Protein AF-A0A2K3TJS9-F1 (afdb_monomer_lite)

pLDDT: mean 83.03, std 17.07, range [44.97, 98.38]

Sequence (132 aa):
LAAGGSLSGRTQLSKGASMVLNGDVVSTGDIVNAGEIYFDNQTTPDAVLSRAVAKGNAPVTFHKLTTSNLTGQGGTINMRVRLDGSNTSDQLVINGGQATGKTWLAFTNVGNSNLGVATSGQGIRVVDAQNG

Radius of gyration: 15.48 Å; chains: 1; bounding box: 38×33×34 Å

InterPro domains:
  IPR006315 Outer membrane autotransporter barrel domain [TIGR01414] (61-130)
  IPR011050 Pectin lyase fold/virulence factor [SSF51126] (3-132)
  IPR012332 Autotransporter, pectate lyase C-like domain superfamily [G3DSA:2.160.20.20] (2-132)
  IPR043990 Autochaperone domain type 1 [PF18883] (55-132)

Secondary structure (DSSP, 8-state):
-EES-EE-S-EEE-TT-EEEEES-EEEEEEEEESSEEEE-----HHHHHHTTT--S-------EEEEEEEEEEEEEEEEEE--SSS--B-EEEEESS-EEEEEEEEEEE-S--TT-PPPPTT----EEEE--

Foldseek 3Di:
DAEAEEAEEEAEDADQREAEYNAAYEYAYEYEAPEEYEYDFPQPPVLVVCVVPDLACGDGDAYEHEYQYYAYPAYEYEKEAALPQPLDIHAYEHEAHDYYYDYHYHYDHSHPPVPGHDHPDPHRHHYHYDHD

Organism: Escherichia coli (NCBI:txid562)

Structure (mmCIF, N/CA/C/O backbone):
data_AF-A0A2K3TJS9-F1
#
_entry.id   AF-A0A2K3TJS9-F1
#
loop_
_atom_site.group_PDB
_atom_site.id
_atom_site.type_symbol
_atom_site.label_atom_id
_atom_site.label_alt_id
_atom_site.label_comp_id
_atom_site.label_asym_id
_atom_site.label_entity_id
_atom_site.label_seq_id
_atom_site.pdbx_PDB_ins_code
_atom_site.Cartn_x
_atom_site.Cartn_y
_atom_site.Cartn_z
_atom_site.occupancy
_atom_site.B_iso_or_equiv
_atom_site.auth_seq_id
_atom_site.auth_comp_id
_atom_site.auth_asym_id
_atom_site.auth_atom_id
_atom_site.pdbx_PDB_model_num
ATOM 1 N N . LEU A 1 1 ? -0.667 -15.977 6.112 1.00 44.97 1 LEU A N 1
ATOM 2 C CA . LEU A 1 1 ? -0.661 -15.902 4.635 1.00 44.97 1 LEU A CA 1
ATOM 3 C C . LEU A 1 1 ? -2.070 -15.547 4.195 1.00 44.97 1 LEU A C 1
ATOM 5 O O . LEU A 1 1 ? -2.969 -16.327 4.478 1.00 44.97 1 LEU A O 1
ATOM 9 N N . ALA A 1 2 ? -2.275 -14.374 3.595 1.00 51.25 2 ALA A N 1
ATOM 10 C CA . ALA A 1 2 ? -3.536 -14.032 2.939 1.00 51.25 2 ALA A CA 1
ATOM 11 C C . ALA A 1 2 ? -3.281 -14.086 1.431 1.00 51.25 2 ALA A C 1
ATOM 13 O O . ALA A 1 2 ? -2.537 -13.262 0.908 1.00 51.25 2 ALA A O 1
ATOM 14 N N . ALA A 1 3 ? -3.814 -15.099 0.752 1.00 51.84 3 ALA A N 1
ATOM 15 C CA . ALA A 1 3 ? -3.734 -15.216 -0.699 1.00 51.84 3 ALA A CA 1
ATOM 16 C C . ALA A 1 3 ? -5.040 -14.694 -1.299 1.00 51.84 3 ALA A C 1
ATOM 18 O O . ALA A 1 3 ? -6.092 -15.237 -0.972 1.00 51.84 3 ALA A O 1
ATOM 19 N N . GLY A 1 4 ? -4.975 -13.639 -2.119 1.00 63.53 4 GLY A N 1
ATOM 20 C CA . GLY A 1 4 ? -6.085 -13.202 -2.979 1.00 63.53 4 GLY A CA 1
ATOM 21 C C . GLY A 1 4 ? -7.481 -13.152 -2.336 1.00 63.53 4 GLY A C 1
ATOM 22 O O . GLY A 1 4 ? -8.414 -13.712 -2.907 1.00 63.53 4 GLY A O 1
ATOM 23 N N . GLY A 1 5 ? -7.637 -12.576 -1.138 1.00 77.88 5 GLY A N 1
ATOM 24 C CA . GLY A 1 5 ? -8.834 -12.783 -0.311 1.00 77.88 5 GLY A CA 1
ATOM 25 C C . GLY A 1 5 ? -9.250 -11.588 0.543 1.00 77.88 5 GLY A C 1
ATOM 26 O O . GLY A 1 5 ? -8.713 -10.487 0.415 1.00 77.88 5 GLY A O 1
ATOM 27 N N . SER A 1 6 ? -10.226 -11.800 1.429 1.00 84.94 6 SER A N 1
ATOM 28 C CA . SER A 1 6 ? -10.738 -10.750 2.312 1.00 84.94 6 SER A CA 1
ATOM 29 C C . SER A 1 6 ? -10.231 -10.884 3.744 1.00 84.94 6 SER A C 1
ATOM 31 O O . SER A 1 6 ? -10.197 -11.979 4.302 1.00 84.94 6 SER A O 1
ATOM 33 N N . LEU A 1 7 ? -9.882 -9.755 4.358 1.00 88.44 7 LEU A N 1
ATOM 34 C CA . LEU A 1 7 ? -9.685 -9.643 5.801 1.00 88.44 7 LEU A CA 1
ATOM 35 C C . LEU A 1 7 ? -10.968 -9.067 6.403 1.00 88.44 7 LEU A C 1
ATOM 37 O O . LEU A 1 7 ? -11.467 -8.043 5.940 1.00 88.44 7 LEU A O 1
ATOM 41 N N . SER A 1 8 ? -11.515 -9.724 7.421 1.00 87.62 8 SER A N 1
ATOM 42 C CA . SER A 1 8 ? -12.733 -9.279 8.103 1.00 87.62 8 SER A CA 1
ATOM 43 C C . SER A 1 8 ? -12.444 -8.881 9.544 1.00 87.62 8 SER A C 1
ATOM 45 O O . SER A 1 8 ? -11.612 -9.500 10.208 1.00 87.62 8 SER A O 1
ATOM 47 N N . GLY A 1 9 ? -13.187 -7.901 10.058 1.00 90.00 9 GLY A N 1
ATOM 48 C CA . GLY A 1 9 ? -12.983 -7.396 11.414 1.00 90.00 9 GLY A CA 1
ATOM 49 C C . GLY A 1 9 ? -11.682 -6.601 11.537 1.00 90.00 9 GLY A C 1
ATOM 50 O O . GLY A 1 9 ? -11.203 -6.023 10.565 1.00 90.00 9 GLY A O 1
ATOM 51 N N . ARG A 1 10 ? -11.115 -6.533 12.746 1.00 94.50 10 ARG A N 1
ATOM 52 C CA . ARG A 1 10 ? -9.900 -5.750 12.996 1.00 94.50 10 ARG A CA 1
ATOM 53 C C . ARG A 1 10 ? -8.643 -6.606 12.832 1.00 94.50 10 ARG A C 1
ATOM 55 O O . ARG A 1 10 ? -8.388 -7.489 13.647 1.00 94.50 10 ARG A O 1
ATOM 62 N N . THR A 1 11 ? -7.815 -6.264 11.851 1.00 95.44 11 THR A N 1
ATOM 63 C CA . THR A 1 11 ? -6.468 -6.821 11.670 1.00 95.44 11 THR A CA 1
ATOM 64 C C . THR A 1 11 ? -5.459 -5.943 12.405 1.00 95.44 11 THR A C 1
ATOM 66 O O . THR A 1 11 ? -5.317 -4.767 12.077 1.00 95.44 11 THR A O 1
ATOM 69 N N . GLN A 1 12 ? -4.755 -6.486 13.402 1.00 96.88 12 GLN A N 1
ATOM 70 C CA . GLN A 1 12 ? -3.736 -5.746 14.159 1.00 96.88 12 GLN A CA 1
ATOM 71 C C . GLN A 1 12 ? -2.365 -6.387 13.981 1.00 96.88 12 GLN A C 1
ATOM 73 O O . GLN A 1 12 ? -2.182 -7.558 14.308 1.00 96.88 12 GLN A O 1
ATOM 78 N N . LEU A 1 13 ? -1.399 -5.608 13.500 1.00 97.38 13 LEU A N 1
ATOM 79 C CA . LEU A 1 13 ? 0.010 -5.985 13.483 1.00 97.38 13 LEU A CA 1
ATOM 80 C C . LEU A 1 13 ? 0.736 -5.214 14.579 1.00 97.38 13 LEU A C 1
ATOM 82 O O . LEU A 1 13 ? 0.803 -3.985 14.537 1.00 97.38 13 LEU A O 1
ATOM 86 N N . SER A 1 14 ? 1.300 -5.939 15.541 1.00 97.69 14 SER A N 1
ATOM 87 C CA . SER A 1 14 ? 2.197 -5.379 16.548 1.00 97.69 14 SER A CA 1
ATOM 88 C C . SER A 1 14 ? 3.592 -5.123 15.969 1.00 97.69 14 SER A C 1
ATOM 90 O O . SER A 1 14 ? 3.960 -5.624 14.905 1.00 97.69 14 SER A O 1
ATOM 92 N N . LYS A 1 15 ? 4.400 -4.337 16.685 1.00 97.12 15 LYS A N 1
ATOM 93 C CA . LYS A 1 15 ? 5.797 -4.092 16.316 1.00 97.12 15 LYS A CA 1
ATOM 94 C C . LYS A 1 15 ? 6.562 -5.415 16.193 1.00 97.12 15 LYS A C 1
ATOM 96 O O . LYS A 1 15 ? 6.554 -6.218 17.121 1.00 97.12 15 LYS A O 1
ATOM 101 N N . GLY A 1 16 ? 7.239 -5.612 15.061 1.00 93.81 16 GLY A N 1
ATOM 102 C CA . GLY A 1 16 ? 7.977 -6.840 14.741 1.00 93.81 16 GLY A CA 1
ATOM 103 C C . GLY A 1 16 ? 7.125 -7.966 14.143 1.00 93.81 16 GLY A C 1
ATOM 104 O O . GLY A 1 16 ? 7.688 -8.976 13.727 1.00 93.81 16 GLY A O 1
ATOM 105 N N . ALA A 1 17 ? 5.799 -7.807 14.068 1.00 96.81 17 ALA A N 1
ATOM 106 C CA . ALA A 1 17 ? 4.941 -8.721 13.323 1.00 96.81 17 ALA A CA 1
ATOM 107 C C . ALA A 1 17 ? 5.012 -8.424 11.821 1.00 96.81 17 ALA A C 1
ATOM 109 O O . ALA A 1 17 ? 5.101 -7.262 11.419 1.00 96.81 17 ALA A O 1
ATOM 110 N N . SER A 1 18 ? 4.892 -9.473 11.007 1.00 94.50 18 SER A N 1
ATOM 111 C CA . SER A 1 18 ? 4.871 -9.360 9.549 1.00 94.50 18 SER A CA 1
ATOM 112 C 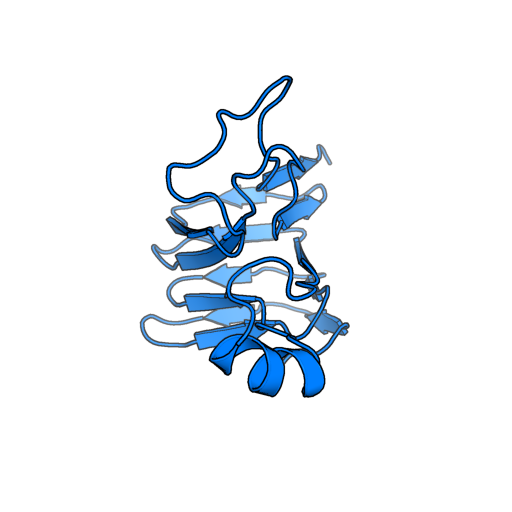C . SER A 1 18 ? 3.638 -10.033 8.954 1.00 94.50 18 SER A C 1
ATOM 114 O O . SER A 1 18 ? 3.252 -11.128 9.364 1.00 94.50 18 SER A O 1
ATOM 116 N N . MET A 1 19 ? 3.052 -9.403 7.941 1.00 93.94 19 MET A N 1
ATOM 117 C CA . MET A 1 19 ? 2.004 -9.969 7.094 1.00 93.94 19 MET A CA 1
ATOM 118 C C . MET A 1 19 ? 2.474 -9.972 5.642 1.00 93.94 19 MET A C 1
ATOM 120 O O . MET A 1 19 ? 3.031 -8.988 5.169 1.00 93.94 19 MET A O 1
ATOM 124 N N . VAL A 1 20 ? 2.217 -11.066 4.928 1.00 92.69 20 VAL A N 1
ATOM 125 C CA . VAL A 1 20 ? 2.496 -11.183 3.490 1.00 92.69 20 VAL A CA 1
ATOM 126 C C . VAL A 1 20 ? 1.178 -11.363 2.738 1.00 92.69 20 VAL A C 1
ATOM 128 O O . VAL A 1 20 ? 0.353 -12.203 3.123 1.00 92.69 20 VAL A O 1
ATOM 131 N N . LEU A 1 21 ? 0.993 -10.544 1.702 1.00 91.81 21 LEU A N 1
ATOM 132 C CA . LEU A 1 21 ? -0.159 -10.516 0.807 1.00 91.81 21 LEU A CA 1
ATOM 133 C C . LEU A 1 21 ? 0.208 -11.226 -0.499 1.00 91.81 21 LEU A C 1
ATOM 135 O O . LEU A 1 21 ? 0.958 -10.692 -1.316 1.00 91.81 21 LEU A O 1
ATOM 139 N N . ASN A 1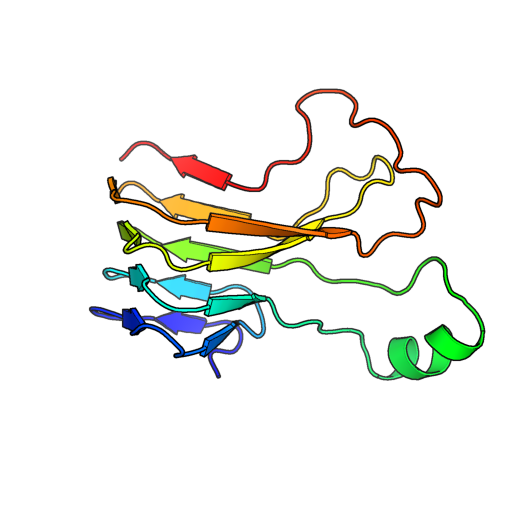 22 ? -0.330 -12.425 -0.701 1.00 87.06 22 ASN A N 1
ATOM 140 C CA . ASN A 1 22 ? -0.081 -13.247 -1.885 1.00 87.06 22 ASN A CA 1
ATOM 141 C C . ASN A 1 22 ? -1.183 -12.996 -2.924 1.00 87.06 22 ASN A C 1
ATOM 143 O O . ASN A 1 22 ? -1.972 -13.888 -3.239 1.00 87.06 22 ASN A O 1
ATOM 147 N N . GLY A 1 23 ? -1.303 -11.749 -3.374 1.00 90.19 23 GLY A N 1
ATOM 148 C CA . GLY A 1 23 ? -2.352 -11.297 -4.286 1.00 90.19 23 GLY A CA 1
ATOM 149 C C . GLY A 1 23 ? -3.049 -10.028 -3.810 1.00 90.19 23 GLY A C 1
ATOM 150 O O . GLY A 1 23 ? -2.671 -9.435 -2.797 1.00 90.19 23 GLY A O 1
ATOM 151 N N . ASP A 1 24 ? -4.094 -9.639 -4.538 1.00 93.94 24 ASP A N 1
ATOM 152 C CA . ASP A 1 24 ? -4.967 -8.540 -4.131 1.00 93.94 24 ASP A CA 1
ATOM 153 C C . ASP A 1 24 ? -5.746 -8.927 -2.870 1.00 93.94 24 ASP A C 1
ATOM 155 O O . ASP A 1 24 ? -6.303 -10.021 -2.775 1.00 93.94 24 ASP A O 1
ATOM 159 N N . VAL A 1 25 ? -5.791 -8.031 -1.889 1.00 95.00 25 VAL A N 1
ATOM 160 C CA . VAL A 1 25 ? -6.478 -8.255 -0.616 1.00 95.00 25 VAL A CA 1
ATOM 161 C C . VAL A 1 25 ? -7.446 -7.119 -0.338 1.00 95.00 25 VAL A C 1
ATOM 163 O O . VAL A 1 25 ? -7.112 -5.949 -0.519 1.00 95.00 25 VAL A O 1
ATOM 166 N N . VAL A 1 26 ? -8.643 -7.465 0.138 1.00 95.25 26 VAL A N 1
ATOM 167 C CA . VAL A 1 26 ? -9.678 -6.504 0.540 1.00 95.25 26 VAL A CA 1
ATOM 168 C C . VAL A 1 26 ? -9.964 -6.646 2.033 1.00 95.25 26 VAL A C 1
ATOM 170 O O . VAL A 1 26 ? -10.530 -7.642 2.472 1.00 95.25 26 VAL A O 1
ATOM 173 N N . SER A 1 27 ? -9.606 -5.648 2.832 1.00 93.19 27 SER A N 1
ATOM 174 C CA . SER A 1 27 ? -10.014 -5.546 4.231 1.00 93.19 27 SER A CA 1
ATOM 175 C C . SER A 1 27 ? -11.349 -4.821 4.338 1.00 93.19 27 SER A C 1
ATOM 177 O O . SER A 1 27 ? -11.445 -3.636 4.020 1.00 93.19 27 SER A O 1
ATOM 179 N N . THR A 1 28 ? -12.373 -5.530 4.810 1.00 86.81 28 THR A N 1
ATOM 180 C CA . THR A 1 28 ? -13.704 -4.966 5.085 1.00 86.81 28 THR A CA 1
ATOM 181 C C . THR A 1 28 ? -13.828 -4.401 6.501 1.00 86.81 28 THR A C 1
ATOM 183 O O . THR A 1 28 ? -14.857 -3.827 6.846 1.00 86.81 28 THR A O 1
ATOM 186 N N . GLY A 1 29 ? -12.789 -4.547 7.331 1.00 85.69 29 GLY A N 1
ATOM 187 C CA . GLY A 1 29 ? -12.679 -3.899 8.638 1.00 85.69 29 GLY A CA 1
ATOM 188 C C . GLY A 1 29 ? -11.369 -3.123 8.805 1.00 85.69 29 GLY A C 1
ATOM 189 O O . GLY A 1 29 ? -10.662 -2.852 7.832 1.00 85.69 29 GLY A O 1
ATOM 190 N N . ASP A 1 30 ? -11.058 -2.740 10.045 1.00 92.81 30 ASP A N 1
ATOM 191 C CA . ASP A 1 30 ? -9.903 -1.893 10.359 1.00 92.81 30 ASP A CA 1
ATOM 192 C C . ASP A 1 30 ? -8.571 -2.637 10.208 1.00 92.81 30 ASP A C 1
ATOM 194 O O . ASP A 1 30 ? -8.391 -3.726 10.760 1.00 92.81 30 ASP A O 1
ATOM 198 N N . ILE A 1 31 ? -7.586 -1.985 9.591 1.00 96.81 31 ILE A N 1
ATOM 199 C CA . ILE A 1 31 ? -6.177 -2.373 9.712 1.00 96.81 31 ILE A CA 1
ATOM 200 C C . ILE A 1 31 ? -5.486 -1.433 10.699 1.00 96.81 31 ILE A C 1
ATOM 202 O O . ILE A 1 31 ? -5.475 -0.220 10.510 1.00 96.81 31 ILE A O 1
ATOM 206 N N . VAL A 1 32 ? -4.853 -1.994 11.728 1.00 98.12 32 VAL A N 1
ATOM 207 C CA . VAL A 1 32 ? -3.965 -1.276 12.651 1.00 98.12 32 VAL A CA 1
ATOM 208 C C . VAL A 1 32 ? -2.548 -1.792 12.443 1.00 98.12 32 VAL A C 1
ATOM 210 O O . VAL A 1 32 ? -2.279 -2.967 12.694 1.00 98.12 32 VAL A O 1
ATOM 213 N N . ASN A 1 33 ? -1.643 -0.934 11.967 1.00 97.88 33 ASN A N 1
ATOM 214 C CA . ASN A 1 33 ? -0.304 -1.362 11.561 1.00 97.88 33 ASN A CA 1
ATOM 215 C C . ASN A 1 33 ? 0.819 -0.703 12.376 1.00 97.88 33 ASN A C 1
ATOM 217 O O . ASN A 1 33 ? 1.158 0.461 12.145 1.00 97.88 33 ASN A O 1
ATOM 221 N N . ALA A 1 34 ? 1.443 -1.475 13.267 1.00 98.25 34 ALA A N 1
ATOM 222 C CA . ALA A 1 34 ? 2.726 -1.163 13.905 1.00 98.25 34 ALA A CA 1
ATOM 223 C C . ALA A 1 34 ? 3.883 -2.056 13.401 1.00 98.25 34 ALA A C 1
ATOM 225 O O . ALA A 1 34 ? 5.016 -1.888 13.853 1.00 98.25 34 ALA A O 1
ATOM 226 N N . GLY A 1 35 ? 3.594 -3.020 12.521 1.00 97.69 35 GLY A N 1
ATOM 227 C CA . GLY A 1 35 ? 4.537 -4.008 11.996 1.00 97.69 35 GLY A CA 1
ATOM 228 C C . GLY A 1 35 ? 4.836 -3.799 10.512 1.00 97.69 35 GLY A C 1
ATOM 229 O O . GLY A 1 35 ? 4.840 -2.671 10.025 1.00 97.69 35 GLY A O 1
ATOM 230 N N . GLU A 1 36 ? 5.076 -4.891 9.794 1.00 97.62 36 GLU A N 1
ATOM 231 C CA . GLU A 1 36 ? 5.463 -4.880 8.384 1.00 97.62 36 GLU A CA 1
ATOM 232 C C . GLU A 1 36 ? 4.423 -5.606 7.520 1.00 97.62 36 GLU A C 1
ATOM 234 O O . GLU A 1 36 ? 4.062 -6.754 7.777 1.00 97.62 36 GLU A O 1
ATOM 239 N N . ILE A 1 37 ? 3.954 -4.960 6.457 1.00 96.56 37 ILE A N 1
ATOM 240 C CA . ILE A 1 37 ? 3.113 -5.591 5.434 1.00 96.56 37 ILE A CA 1
ATOM 241 C C . ILE A 1 37 ? 3.939 -5.706 4.157 1.00 96.56 37 ILE A C 1
ATOM 243 O O . ILE A 1 37 ? 4.510 -4.715 3.714 1.00 96.56 37 ILE A O 1
ATOM 247 N N . TYR A 1 38 ? 4.000 -6.893 3.561 1.00 94.56 38 TYR A N 1
ATOM 248 C CA . TYR A 1 38 ? 4.709 -7.161 2.312 1.00 94.56 38 TYR A CA 1
ATOM 249 C C . TYR A 1 38 ? 3.734 -7.628 1.238 1.00 94.56 38 TYR A C 1
ATOM 251 O O . TYR A 1 38 ? 2.906 -8.502 1.490 1.00 94.56 38 TYR A O 1
ATOM 259 N N . PHE A 1 39 ? 3.876 -7.105 0.024 1.00 91.62 39 PHE A N 1
ATOM 260 C CA . PHE A 1 39 ? 3.316 -7.750 -1.160 1.00 91.62 39 PHE A CA 1
ATOM 261 C C . PHE A 1 39 ? 4.249 -8.874 -1.608 1.00 91.62 39 PHE A C 1
ATOM 263 O O . PHE A 1 39 ? 5.458 -8.665 -1.741 1.00 91.62 39 PHE A O 1
ATOM 270 N N . ASP A 1 40 ? 3.701 -10.073 -1.804 1.00 83.00 40 ASP A N 1
ATOM 271 C CA . ASP A 1 40 ? 4.484 -11.230 -2.223 1.00 83.00 40 ASP A CA 1
ATOM 272 C C . ASP A 1 40 ? 5.147 -10.977 -3.577 1.00 83.00 40 ASP A C 1
ATOM 274 O O . ASP A 1 40 ? 4.556 -10.444 -4.520 1.00 83.00 40 ASP A O 1
ATOM 278 N N . ASN A 1 41 ? 6.390 -11.425 -3.686 1.00 65.25 41 ASN A N 1
ATOM 279 C CA . ASN A 1 41 ? 7.133 -11.434 -4.924 1.00 65.25 41 ASN A CA 1
ATOM 280 C C . ASN A 1 41 ? 6.810 -12.710 -5.707 1.00 65.25 41 ASN A C 1
ATOM 282 O O . ASN A 1 41 ? 7.694 -13.543 -5.909 1.00 65.25 41 ASN A O 1
ATOM 286 N N . GLN A 1 42 ? 5.556 -12.851 -6.157 1.00 55.56 42 GLN A N 1
ATOM 287 C CA . GLN A 1 42 ? 5.125 -13.885 -7.106 1.00 55.56 42 GLN A CA 1
ATOM 288 C C . GLN A 1 42 ? 5.859 -13.688 -8.450 1.00 55.56 42 GLN A C 1
ATOM 290 O O . GLN A 1 42 ? 5.301 -13.208 -9.433 1.00 55.56 42 GLN A O 1
ATOM 295 N N . THR A 1 43 ? 7.147 -14.014 -8.504 1.00 52.12 43 THR A N 1
ATOM 296 C CA . THR A 1 43 ? 7.821 -14.368 -9.749 1.00 52.12 43 THR A CA 1
ATOM 297 C C . THR A 1 43 ? 7.392 -15.791 -10.046 1.00 52.12 43 THR A C 1
ATOM 299 O O . THR A 1 43 ? 7.555 -16.655 -9.181 1.00 52.12 43 THR A O 1
ATOM 302 N N . THR A 1 44 ? 6.849 -16.064 -11.231 1.00 50.81 44 THR A N 1
ATOM 303 C CA . THR A 1 44 ? 6.629 -17.453 -11.650 1.00 50.81 44 THR A CA 1
ATOM 304 C C . THR A 1 44 ? 7.936 -18.248 -11.461 1.00 50.81 44 THR A C 1
ATOM 306 O O . THR A 1 44 ? 9.016 -17.671 -11.623 1.00 50.81 44 THR A O 1
ATOM 309 N N . PRO A 1 45 ? 7.901 -19.541 -11.095 1.00 46.34 45 PRO A N 1
ATOM 310 C CA . PRO A 1 45 ? 9.119 -20.336 -10.893 1.00 46.34 45 PRO A CA 1
ATOM 311 C C . PRO A 1 45 ? 10.122 -20.250 -12.064 1.00 46.34 45 PRO A C 1
ATOM 313 O O . PRO A 1 45 ? 11.330 -20.184 -11.836 1.00 46.34 45 PRO A O 1
ATOM 316 N N . ASP A 1 46 ? 9.634 -20.102 -13.301 1.00 46.44 46 ASP A N 1
ATOM 317 C CA . ASP A 1 46 ? 10.458 -19.884 -14.502 1.00 46.44 46 ASP A CA 1
ATOM 318 C C . ASP A 1 46 ? 11.266 -18.573 -14.477 1.00 46.44 46 ASP A C 1
ATOM 320 O O . ASP A 1 46 ? 12.381 -18.496 -15.003 1.00 46.44 46 ASP A O 1
ATOM 324 N N . ALA A 1 47 ? 10.757 -17.533 -13.815 1.00 47.16 47 ALA A N 1
ATOM 325 C CA . ALA A 1 47 ? 11.454 -16.264 -13.650 1.00 47.16 47 ALA A CA 1
ATOM 326 C C . ALA A 1 47 ? 12.579 -16.334 -12.599 1.00 47.16 47 ALA A C 1
ATOM 328 O O . ALA A 1 47 ? 13.532 -15.563 -12.692 1.00 47.16 47 ALA A O 1
ATOM 329 N N . VAL A 1 48 ? 12.535 -17.265 -11.638 1.00 50.12 48 VAL A N 1
ATOM 330 C CA . VAL A 1 48 ? 13.616 -17.456 -10.648 1.00 50.12 48 VAL A CA 1
ATOM 331 C C . VAL A 1 48 ? 14.861 -18.053 -11.310 1.00 50.12 48 VAL A C 1
ATOM 333 O O . VAL A 1 48 ? 15.969 -17.583 -11.051 1.00 50.12 48 VAL A O 1
ATOM 336 N N . LEU A 1 49 ? 14.681 -19.011 -12.226 1.00 46.69 49 LEU A N 1
ATOM 337 C CA . LEU A 1 49 ? 15.766 -19.605 -13.021 1.00 46.69 49 LEU A CA 1
ATOM 338 C C . LEU A 1 49 ? 16.290 -18.632 -14.089 1.00 46.69 49 LEU A C 1
ATOM 340 O O . LEU A 1 49 ? 17.497 -18.525 -14.307 1.00 46.69 49 LEU A O 1
ATOM 344 N N . SER A 1 50 ? 15.396 -17.835 -14.679 1.00 45.78 50 SER A N 1
ATOM 345 C CA . SER A 1 50 ? 15.755 -16.809 -15.666 1.00 45.78 50 SER A CA 1
ATOM 346 C C . SER A 1 50 ? 16.573 -15.652 -15.078 1.00 45.78 50 SER A C 1
ATOM 348 O O . SER A 1 50 ? 17.274 -14.971 -15.817 1.00 45.78 50 SER A O 1
ATOM 350 N N . ARG A 1 51 ? 16.564 -15.427 -13.755 1.00 48.28 51 ARG A N 1
ATOM 351 C CA . ARG A 1 51 ? 17.358 -14.368 -13.091 1.00 48.28 51 ARG A CA 1
ATOM 352 C C . ARG A 1 51 ? 18.859 -14.648 -13.014 1.00 48.28 51 ARG A C 1
ATOM 354 O O . ARG A 1 51 ? 19.613 -13.707 -12.774 1.00 48.28 51 ARG A O 1
ATOM 361 N N . ALA A 1 52 ? 19.297 -15.887 -13.246 1.00 47.78 52 ALA A N 1
ATOM 362 C CA . ALA A 1 52 ? 20.721 -16.182 -13.402 1.00 47.78 52 ALA A CA 1
ATOM 363 C C . ALA A 1 52 ? 21.275 -15.676 -14.750 1.00 47.78 52 ALA A C 1
ATOM 365 O O . ALA A 1 52 ? 22.480 -15.472 -14.864 1.00 47.78 52 ALA A O 1
ATOM 366 N N . VAL A 1 53 ? 20.411 -15.434 -15.753 1.00 46.06 53 VAL A N 1
ATOM 367 C CA . VAL A 1 53 ? 20.837 -15.133 -17.137 1.00 46.06 53 VAL A CA 1
ATOM 368 C C . VAL A 1 53 ? 20.176 -13.873 -17.734 1.00 46.06 53 VAL A C 1
ATOM 370 O O . VAL A 1 53 ? 20.744 -13.245 -18.618 1.00 46.06 53 VAL A O 1
ATOM 373 N N . ALA A 1 54 ? 19.026 -13.422 -17.228 1.00 46.94 54 ALA A N 1
ATOM 374 C CA . ALA A 1 54 ? 18.260 -12.292 -17.762 1.00 46.94 54 ALA A CA 1
ATOM 375 C C . ALA A 1 54 ? 17.786 -11.351 -16.641 1.00 46.94 54 ALA A C 1
ATOM 377 O O . ALA A 1 54 ? 16.622 -11.321 -16.233 1.00 46.94 54 ALA A O 1
ATOM 378 N N . LYS A 1 55 ? 18.713 -10.537 -16.133 1.00 51.28 55 LYS A N 1
ATOM 379 C CA . LYS A 1 55 ? 18.418 -9.397 -15.256 1.00 51.28 55 LYS A CA 1
ATOM 380 C C . LYS A 1 55 ? 17.783 -8.285 -16.112 1.00 51.28 55 LYS A C 1
ATOM 382 O O . LYS A 1 55 ? 18.478 -7.401 -16.593 1.00 51.28 55 LYS A O 1
ATOM 387 N N . GLY A 1 56 ? 16.486 -8.396 -16.407 1.00 51.91 56 GLY A N 1
ATOM 388 C CA . GLY A 1 56 ? 15.834 -7.510 -17.377 1.00 51.91 56 GLY A CA 1
ATOM 389 C C . GLY A 1 56 ? 14.319 -7.414 -17.241 1.00 51.91 56 GLY A C 1
ATOM 390 O O . GLY A 1 56 ? 13.803 -6.390 -16.813 1.00 51.91 56 GLY A O 1
ATOM 391 N N . ASN A 1 57 ? 13.606 -8.485 -17.595 1.00 54.38 57 ASN A N 1
ATOM 392 C CA . ASN A 1 57 ? 12.177 -8.403 -17.928 1.00 54.38 57 ASN A CA 1
ATOM 393 C C . ASN A 1 57 ? 11.336 -9.507 -17.264 1.00 54.38 57 ASN A C 1
ATOM 395 O O . ASN A 1 57 ? 10.315 -9.917 -17.812 1.00 54.38 57 ASN A O 1
ATOM 399 N N . ALA A 1 58 ? 11.762 -10.027 -16.108 1.00 58.84 58 ALA A N 1
ATOM 400 C CA . ALA A 1 58 ? 10.963 -11.018 -15.394 1.00 58.84 58 ALA A CA 1
ATOM 401 C C . ALA A 1 58 ? 9.556 -10.445 -15.110 1.00 58.84 58 ALA A C 1
ATOM 403 O O . ALA A 1 58 ? 9.450 -9.322 -14.594 1.00 58.84 58 ALA A O 1
ATOM 404 N N . PRO A 1 59 ? 8.475 -11.166 -15.459 1.00 69.62 59 PRO A N 1
ATOM 405 C CA . PRO A 1 59 ? 7.127 -10.702 -15.184 1.00 69.62 59 PRO A CA 1
ATOM 406 C C . PRO A 1 59 ? 6.947 -10.580 -13.668 1.00 69.62 59 PRO A C 1
ATOM 408 O O . PRO A 1 59 ? 7.114 -11.545 -12.926 1.00 69.62 59 PRO A O 1
ATOM 411 N N . VAL A 1 60 ? 6.645 -9.361 -13.221 1.00 77.12 60 VAL A N 1
ATOM 412 C CA . VAL A 1 60 ? 6.229 -9.055 -11.855 1.00 77.12 60 VAL A CA 1
ATOM 413 C C . VAL A 1 60 ? 4.761 -8.683 -11.924 1.00 77.12 60 VAL A C 1
ATOM 415 O O . VAL A 1 60 ? 4.393 -7.764 -12.662 1.00 77.12 60 VAL A O 1
ATOM 418 N N . THR A 1 61 ? 3.947 -9.390 -11.153 1.00 85.06 61 THR A N 1
ATOM 419 C CA . THR A 1 61 ? 2.552 -9.026 -10.921 1.00 85.06 61 THR A CA 1
ATOM 420 C C . THR A 1 61 ? 2.488 -8.119 -9.702 1.00 85.06 61 THR A C 1
ATOM 422 O O . THR A 1 61 ? 2.958 -8.490 -8.625 1.00 85.06 61 THR A O 1
ATOM 425 N N . PHE A 1 62 ? 1.935 -6.924 -9.884 1.00 90.44 62 PHE A N 1
ATOM 426 C CA . PHE A 1 62 ? 1.673 -5.983 -8.800 1.00 90.44 62 PHE A CA 1
ATOM 427 C C . PHE A 1 62 ? 0.292 -6.216 -8.198 1.00 90.44 62 PHE A C 1
ATOM 429 O O . PHE A 1 62 ? -0.613 -6.680 -8.893 1.00 90.44 62 PHE A O 1
ATOM 436 N N . HIS A 1 63 ? 0.145 -5.877 -6.922 1.00 93.81 63 HIS A N 1
ATOM 437 C CA . HIS A 1 63 ? -1.039 -6.185 -6.133 1.00 93.81 63 HIS A CA 1
ATOM 438 C C . HIS A 1 63 ? -1.585 -4.975 -5.383 1.00 93.81 63 HIS A C 1
ATOM 440 O O . HIS A 1 63 ? -0.899 -3.974 -5.169 1.00 93.81 63 HIS A O 1
ATOM 446 N N . LYS A 1 64 ? -2.842 -5.085 -4.958 1.00 95.81 64 LYS A N 1
ATOM 447 C CA . LYS A 1 64 ? -3.540 -4.058 -4.189 1.00 95.81 64 LYS A CA 1
ATOM 448 C C . LYS A 1 64 ? -3.903 -4.549 -2.798 1.00 95.81 64 LYS A C 1
ATOM 450 O O . LYS A 1 64 ? -4.508 -5.604 -2.645 1.00 95.81 64 LYS A O 1
ATOM 455 N N . LEU A 1 65 ? -3.615 -3.737 -1.787 1.00 96.56 65 LEU A N 1
ATOM 456 C CA . LEU A 1 65 ? -4.269 -3.819 -0.488 1.00 96.56 65 LEU A CA 1
ATOM 457 C C . LEU A 1 65 ? -5.371 -2.768 -0.465 1.00 96.56 65 LEU A C 1
ATOM 459 O O . LEU A 1 65 ? -5.090 -1.580 -0.345 1.00 96.56 65 LEU A O 1
ATOM 46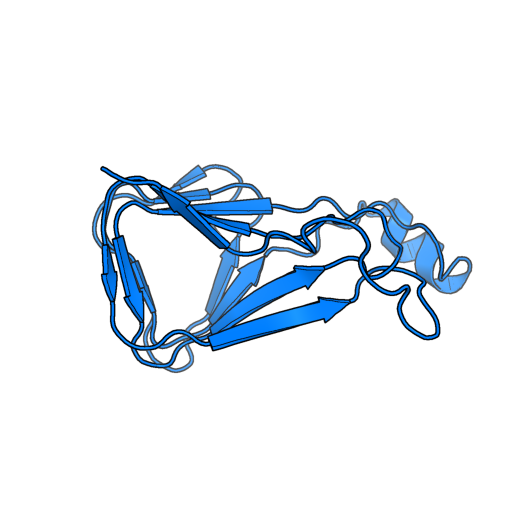3 N N . THR A 1 66 ? -6.618 -3.201 -0.574 1.00 96.25 66 THR A N 1
ATOM 464 C CA . THR A 1 66 ? -7.781 -2.331 -0.400 1.00 96.25 66 THR A CA 1
ATOM 465 C C . THR A 1 66 ? -8.253 -2.424 1.038 1.00 96.25 66 THR A C 1
ATOM 467 O O . THR A 1 66 ? -8.454 -3.521 1.543 1.00 96.25 66 THR A O 1
ATOM 470 N N . THR A 1 67 ? -8.442 -1.299 1.711 1.00 95.00 67 THR A N 1
ATOM 471 C CA . THR A 1 67 ? -8.995 -1.250 3.065 1.00 95.00 67 THR A CA 1
ATOM 472 C C . THR A 1 67 ? -9.967 -0.090 3.194 1.00 95.00 67 THR A C 1
ATOM 474 O O . THR A 1 67 ? -9.775 0.950 2.570 1.00 95.00 67 THR A O 1
ATOM 477 N N . SER A 1 68 ? -11.007 -0.245 4.009 1.00 92.81 68 SER A N 1
ATOM 478 C CA . SER A 1 68 ? -11.849 0.892 4.384 1.00 92.81 68 SER A CA 1
ATOM 479 C C . SER A 1 68 ? -11.116 1.805 5.364 1.00 92.81 68 SER A C 1
ATOM 481 O O . SER A 1 68 ? -11.062 3.008 5.143 1.00 92.81 68 SER A O 1
ATOM 483 N N . ASN A 1 69 ? -10.485 1.243 6.402 1.00 93.88 69 ASN A N 1
ATOM 484 C CA . ASN A 1 69 ? -9.778 2.023 7.419 1.00 93.88 69 ASN A CA 1
ATOM 485 C C . ASN A 1 69 ? -8.342 1.531 7.622 1.00 93.88 69 ASN A C 1
ATOM 487 O O . ASN A 1 69 ? -8.081 0.327 7.717 1.00 93.88 69 ASN A O 1
ATOM 491 N N . LEU A 1 70 ? -7.412 2.473 7.755 1.00 96.31 70 LEU A N 1
ATOM 492 C CA . LEU A 1 70 ? -6.025 2.216 8.127 1.00 96.31 70 LEU A CA 1
ATOM 493 C C . LEU A 1 70 ? -5.616 3.150 9.266 1.00 96.31 70 LEU A C 1
ATOM 495 O O . LEU A 1 70 ? -5.600 4.367 9.106 1.00 96.31 70 LEU A O 1
ATOM 499 N N . THR A 1 71 ? -5.205 2.577 10.391 1.00 97.75 71 THR A N 1
ATOM 500 C CA . THR A 1 71 ? -4.574 3.308 11.491 1.00 97.75 71 THR A CA 1
ATOM 501 C C . THR A 1 71 ? -3.107 2.917 11.571 1.00 97.75 71 THR A C 1
ATOM 503 O O . THR A 1 71 ? -2.747 1.826 12.021 1.00 97.75 71 THR A O 1
ATOM 506 N N . GLY A 1 72 ? -2.238 3.820 11.135 1.00 97.94 72 GLY A N 1
ATOM 507 C CA . GLY A 1 72 ? -0.797 3.658 11.230 1.00 97.94 72 GLY A CA 1
ATOM 508 C C . GLY A 1 72 ? -0.271 3.934 12.637 1.00 97.94 72 GLY A C 1
ATOM 509 O O . GLY A 1 72 ? -0.522 4.993 13.211 1.00 97.94 72 GLY A O 1
ATOM 510 N N . GLN A 1 73 ? 0.521 3.012 13.176 1.00 98.38 73 GLN A N 1
ATOM 511 C CA . GLN A 1 73 ? 1.206 3.128 14.469 1.00 98.38 73 GLN A CA 1
ATOM 512 C C . GLN A 1 73 ? 2.736 3.095 14.310 1.00 98.38 73 GLN A C 1
ATOM 514 O O . GLN A 1 73 ? 3.466 2.629 15.181 1.00 98.38 73 GLN A O 1
ATOM 519 N N . GLY A 1 74 ? 3.229 3.594 13.175 1.00 98.06 74 GLY A N 1
ATOM 520 C CA . GLY A 1 74 ? 4.644 3.605 12.812 1.00 98.06 74 GLY A CA 1
ATOM 521 C C . GLY A 1 74 ? 5.121 2.351 12.079 1.00 98.06 74 GLY A C 1
ATOM 522 O O . GLY A 1 74 ? 6.324 2.225 11.884 1.00 98.06 74 GLY A O 1
ATOM 523 N N . GLY A 1 75 ? 4.214 1.453 11.677 1.00 98.12 75 GLY A N 1
ATOM 524 C CA . GLY A 1 75 ? 4.537 0.302 10.832 1.00 98.12 75 GLY A CA 1
ATOM 525 C C . GLY A 1 75 ? 4.769 0.671 9.364 1.00 98.12 75 GLY A C 1
ATOM 526 O O . GLY A 1 75 ? 4.441 1.783 8.930 1.00 98.12 75 GLY A O 1
ATOM 527 N N . THR A 1 76 ? 5.287 -0.284 8.596 1.00 98.25 76 THR A N 1
ATOM 528 C CA . THR A 1 76 ? 5.660 -0.123 7.186 1.00 98.25 76 THR A CA 1
ATOM 529 C C . THR A 1 76 ? 4.776 -0.969 6.273 1.00 98.25 76 THR A C 1
ATOM 531 O O . THR A 1 76 ? 4.390 -2.090 6.609 1.00 98.25 76 THR A O 1
ATOM 534 N N . ILE A 1 77 ? 4.467 -0.444 5.090 1.00 98.06 77 ILE A N 1
ATOM 535 C CA . ILE A 1 77 ? 3.957 -1.214 3.955 1.00 98.06 77 ILE A CA 1
ATOM 536 C C . ILE A 1 77 ? 5.053 -1.226 2.890 1.00 98.06 77 ILE A C 1
ATOM 538 O O . ILE A 1 77 ? 5.435 -0.185 2.353 1.00 98.06 77 ILE A O 1
ATOM 542 N N . ASN A 1 78 ? 5.574 -2.414 2.617 1.00 96.69 78 ASN A N 1
ATOM 543 C CA . ASN A 1 78 ? 6.644 -2.676 1.671 1.00 96.69 78 ASN A CA 1
ATOM 544 C C . ASN A 1 78 ? 6.034 -2.955 0.300 1.00 96.69 78 ASN A C 1
ATOM 546 O O . ASN A 1 78 ? 5.368 -3.970 0.095 1.00 96.69 78 ASN A O 1
ATOM 550 N N . MET A 1 79 ? 6.274 -2.036 -0.626 1.00 95.31 79 MET A N 1
ATOM 551 C CA . MET A 1 79 ? 5.710 -2.001 -1.965 1.00 95.31 79 MET A CA 1
ATOM 552 C C . MET A 1 79 ? 6.792 -2.144 -3.024 1.00 95.31 79 MET A C 1
ATOM 554 O O . MET A 1 79 ? 7.942 -1.731 -2.851 1.00 95.31 79 MET A O 1
ATOM 558 N N . ARG A 1 80 ? 6.407 -2.690 -4.170 1.00 91.56 80 ARG A N 1
ATOM 559 C CA . ARG A 1 80 ? 7.248 -2.756 -5.358 1.00 91.56 80 ARG A CA 1
ATOM 560 C C . ARG A 1 80 ? 6.794 -1.707 -6.364 1.00 91.56 80 ARG A C 1
ATOM 562 O O . ARG A 1 80 ? 5.603 -1.435 -6.506 1.00 91.56 80 ARG A O 1
ATOM 569 N N . VAL A 1 81 ? 7.752 -1.145 -7.090 1.00 88.81 81 VAL A N 1
ATOM 570 C CA . VAL A 1 81 ? 7.528 -0.179 -8.176 1.00 88.81 81 VAL A CA 1
ATOM 571 C C . VAL A 1 81 ? 8.384 -0.548 -9.383 1.00 88.81 81 VAL A C 1
ATOM 573 O O . VAL A 1 81 ? 9.426 -1.191 -9.234 1.00 88.81 81 VAL A O 1
ATOM 576 N N . ARG A 1 82 ? 7.991 -0.106 -10.578 1.00 86.31 82 ARG A N 1
ATOM 577 C CA . ARG A 1 82 ? 8.889 -0.059 -11.740 1.00 86.31 82 ARG A CA 1
ATOM 578 C C . ARG A 1 82 ? 9.213 1.376 -12.105 1.00 86.31 82 ARG A C 1
ATOM 580 O O . ARG A 1 82 ? 8.328 2.163 -12.421 1.00 86.31 82 ARG A O 1
ATOM 587 N N . LEU A 1 83 ? 10.504 1.686 -12.113 1.00 83.31 83 LEU A N 1
ATOM 588 C CA . LEU A 1 83 ? 11.027 2.976 -12.558 1.00 83.31 83 LEU A CA 1
ATOM 589 C C . LEU A 1 83 ? 11.442 2.917 -14.034 1.00 83.31 83 LEU A C 1
ATOM 591 O O . LEU A 1 83 ? 12.538 3.333 -14.379 1.00 83.31 83 LEU A O 1
ATOM 595 N N . ASP A 1 84 ? 10.652 2.296 -14.907 1.00 80.94 84 ASP A N 1
ATOM 596 C CA . ASP A 1 84 ? 10.959 2.092 -16.339 1.00 80.94 84 ASP A CA 1
ATOM 597 C C . ASP A 1 84 ? 10.011 2.865 -17.276 1.00 80.94 84 ASP A C 1
ATOM 599 O O . ASP A 1 84 ? 10.028 2.669 -18.487 1.00 80.94 84 ASP A O 1
ATOM 603 N N . GLY A 1 85 ? 9.182 3.751 -16.715 1.00 79.94 85 GLY A N 1
ATOM 604 C CA . GLY A 1 85 ? 8.163 4.507 -17.448 1.00 79.94 85 GLY A CA 1
ATOM 605 C C . GLY A 1 85 ? 6.819 3.785 -17.599 1.00 79.94 85 GLY A C 1
ATOM 606 O O . GLY A 1 85 ? 5.863 4.401 -18.059 1.00 79.94 85 GLY A O 1
ATOM 607 N N . SER A 1 86 ? 6.694 2.522 -17.165 1.00 83.50 86 SER A N 1
ATOM 608 C CA . SER A 1 86 ? 5.411 1.794 -17.175 1.00 83.50 86 SER A CA 1
ATOM 609 C C . SER A 1 86 ? 4.400 2.306 -16.144 1.00 83.50 86 SER A C 1
ATOM 611 O O . SER A 1 86 ? 3.212 2.003 -16.239 1.00 83.50 86 SER A O 1
ATOM 613 N N . ASN A 1 87 ? 4.864 3.071 -15.151 1.00 85.38 87 ASN A N 1
ATOM 614 C CA . ASN A 1 87 ? 4.074 3.583 -14.032 1.00 85.38 87 ASN A CA 1
ATOM 615 C C . ASN A 1 87 ? 3.332 2.496 -13.223 1.00 85.38 87 ASN A C 1
ATOM 617 O O . ASN A 1 87 ? 2.301 2.771 -12.610 1.00 85.38 87 ASN A O 1
ATOM 621 N N . THR A 1 88 ? 3.853 1.264 -13.192 1.00 88.25 88 THR A N 1
ATOM 622 C CA . THR A 1 88 ? 3.257 0.153 -12.431 1.00 88.25 88 THR A CA 1
ATOM 623 C C . THR A 1 88 ? 3.832 0.034 -11.020 1.00 88.25 88 THR A C 1
ATOM 625 O O . THR A 1 88 ? 5.046 0.168 -10.825 1.00 88.25 88 THR A O 1
ATOM 628 N N . SER A 1 89 ? 2.977 -0.293 -10.052 1.00 92.62 89 SER A N 1
ATOM 629 C CA . SER A 1 89 ? 3.357 -0.528 -8.659 1.00 92.62 89 SER A CA 1
ATOM 630 C C . SER A 1 89 ? 2.324 -1.360 -7.914 1.00 92.62 89 SER A C 1
ATOM 632 O O . SER A 1 89 ? 1.174 -1.463 -8.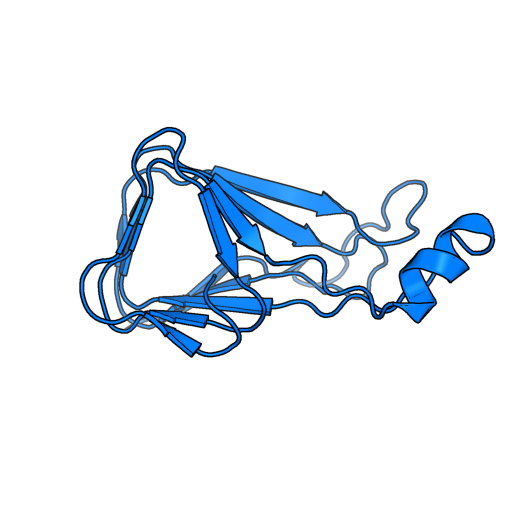348 1.00 92.62 89 SER A O 1
ATOM 634 N N . ASP A 1 90 ? 2.719 -1.873 -6.748 1.00 96.12 90 ASP A N 1
ATOM 635 C CA . ASP A 1 90 ? 1.754 -2.262 -5.723 1.00 96.12 90 ASP A CA 1
ATOM 636 C C . ASP A 1 90 ? 1.001 -1.012 -5.236 1.00 96.12 90 ASP A C 1
ATOM 638 O O . ASP A 1 90 ? 1.495 0.117 -5.365 1.00 96.12 90 ASP A O 1
ATOM 642 N N . GLN A 1 91 ? -0.214 -1.196 -4.718 1.00 97.56 91 GLN A N 1
ATOM 643 C CA . GLN A 1 91 ? -1.065 -0.082 -4.300 1.00 97.56 91 GLN A CA 1
ATOM 644 C C . GLN A 1 91 ? -1.723 -0.334 -2.951 1.00 97.56 91 GLN A C 1
ATOM 646 O O . GLN A 1 91 ? -2.275 -1.402 -2.692 1.00 97.56 91 GLN A O 1
ATOM 651 N N . LEU A 1 92 ? -1.739 0.701 -2.120 1.00 97.56 92 LEU A N 1
ATOM 652 C CA . LEU A 1 92 ? -2.672 0.822 -1.010 1.00 97.56 92 LEU A CA 1
ATOM 653 C C . LEU A 1 92 ? -3.898 1.610 -1.484 1.00 97.56 92 LEU A C 1
ATOM 655 O O . LEU A 1 92 ? -3.772 2.756 -1.907 1.00 97.56 92 LEU A O 1
ATOM 659 N N . VAL A 1 93 ? -5.083 1.021 -1.382 1.00 97.12 93 VAL A N 1
ATOM 660 C CA . VAL A 1 93 ? -6.356 1.684 -1.677 1.00 97.12 93 VAL A CA 1
ATOM 661 C C . VAL A 1 93 ? -7.104 1.904 -0.363 1.00 97.12 93 VAL A C 1
ATOM 663 O O . VAL A 1 93 ? -7.364 0.944 0.361 1.00 97.12 93 VAL A O 1
ATOM 666 N N . ILE A 1 94 ? -7.459 3.153 -0.059 1.00 95.38 94 ILE A N 1
ATOM 667 C CA . ILE A 1 94 ? -8.333 3.521 1.063 1.00 95.38 94 ILE A CA 1
ATOM 668 C C . ILE A 1 94 ? -9.716 3.817 0.485 1.00 95.38 94 ILE A C 1
ATOM 670 O O . ILE A 1 94 ? -9.918 4.861 -0.133 1.00 95.38 94 ILE A O 1
ATOM 674 N N . ASN A 1 95 ? -10.644 2.873 0.623 1.00 92.81 95 ASN A N 1
ATOM 675 C CA . ASN A 1 95 ? -11.937 2.904 -0.058 1.00 92.81 95 ASN A CA 1
ATOM 676 C C . ASN A 1 95 ? -13.041 3.463 0.854 1.00 92.81 95 ASN A C 1
ATOM 678 O O . ASN A 1 95 ? -13.662 2.710 1.609 1.00 92.81 95 ASN A O 1
ATOM 682 N N . GLY A 1 96 ? -13.253 4.781 0.803 1.00 85.44 96 GLY A N 1
ATOM 683 C CA . GLY A 1 96 ? -14.385 5.472 1.430 1.00 85.44 96 GLY A CA 1
ATOM 684 C C . GLY A 1 96 ? -14.326 5.644 2.953 1.00 85.44 96 GLY A C 1
ATOM 685 O O . GLY A 1 96 ? -15.192 6.299 3.526 1.00 85.44 96 GLY A O 1
ATOM 686 N N . GLY A 1 97 ? -13.325 5.070 3.627 1.00 89.31 97 GLY A N 1
ATOM 687 C CA . GLY A 1 97 ? -13.099 5.250 5.063 1.00 89.31 97 GLY A CA 1
ATOM 688 C C . GLY A 1 97 ? -11.885 6.128 5.374 1.00 89.31 97 GLY A C 1
ATOM 689 O O . GLY A 1 97 ? -11.525 7.020 4.608 1.00 89.31 97 GLY A O 1
ATOM 690 N N . GLN A 1 98 ? -11.265 5.918 6.538 1.00 91.31 98 GLN A N 1
ATOM 691 C CA . GLN A 1 98 ? -10.242 6.822 7.073 1.00 91.31 98 GLN A CA 1
ATOM 692 C C . GLN A 1 98 ? -8.839 6.208 7.080 1.00 91.31 98 GLN A C 1
ATOM 694 O O . GLN A 1 98 ? -8.630 5.087 7.544 1.00 91.31 98 GLN A O 1
ATOM 699 N N . ALA A 1 99 ? -7.847 7.000 6.668 1.00 93.56 99 ALA A N 1
ATOM 700 C CA . ALA A 1 99 ? -6.434 6.733 6.923 1.00 93.56 99 ALA A CA 1
ATOM 701 C C . ALA A 1 99 ? -5.914 7.709 7.987 1.00 93.56 99 ALA A C 1
ATOM 703 O O . ALA A 1 99 ? -5.917 8.921 7.780 1.00 93.56 99 ALA A O 1
ATOM 704 N N . THR A 1 100 ? -5.483 7.193 9.137 1.00 96.00 100 THR A N 1
ATOM 705 C CA . THR A 1 100 ? -5.047 7.998 10.288 1.00 96.00 100 THR A CA 1
ATOM 706 C C . THR A 1 100 ? -3.715 7.507 10.855 1.00 96.00 100 THR A C 1
ATOM 708 O O . THR A 1 100 ? -3.257 6.401 10.563 1.00 96.00 100 THR A O 1
ATOM 711 N N . GLY A 1 101 ? -3.081 8.328 11.697 1.00 97.44 101 GLY A N 1
ATOM 712 C CA . GLY A 1 101 ? -1.816 7.984 12.346 1.00 97.44 101 GLY A CA 1
ATOM 713 C C . GLY A 1 101 ? -0.606 8.076 11.410 1.00 97.44 101 GLY A C 1
ATOM 714 O O . GLY A 1 101 ? -0.552 8.931 10.529 1.00 97.44 101 GLY A O 1
ATOM 715 N N . LYS A 1 102 ? 0.406 7.230 11.639 1.00 97.69 102 LYS A N 1
ATOM 716 C CA . LYS A 1 102 ? 1.664 7.212 10.874 1.00 97.69 102 LYS A CA 1
ATOM 717 C C . LYS A 1 102 ? 1.910 5.839 10.259 1.00 97.69 102 LYS A C 1
ATOM 719 O O . LYS A 1 102 ? 2.065 4.863 10.987 1.00 97.69 102 LYS A O 1
ATOM 724 N N . THR A 1 103 ? 2.042 5.789 8.942 1.00 97.31 103 THR A N 1
ATOM 725 C CA . THR A 1 103 ? 2.466 4.598 8.197 1.00 97.31 103 THR A CA 1
ATOM 726 C C . THR A 1 103 ? 3.651 4.968 7.318 1.00 97.31 103 THR A C 1
ATOM 728 O O . THR A 1 103 ? 3.632 6.009 6.665 1.00 97.31 103 THR A O 1
ATOM 731 N N . TRP A 1 104 ? 4.677 4.124 7.302 1.00 98.12 104 TRP A N 1
ATOM 732 C CA . TRP A 1 104 ? 5.785 4.232 6.361 1.00 98.12 104 TRP A CA 1
ATOM 733 C C . TRP A 1 104 ? 5.466 3.442 5.095 1.00 98.12 104 TRP A C 1
ATOM 735 O O . TRP A 1 104 ? 4.933 2.337 5.167 1.00 98.12 104 TRP A O 1
ATOM 745 N N . LEU A 1 105 ? 5.797 3.995 3.932 1.00 97.81 105 LEU A N 1
ATOM 746 C CA . LEU A 1 105 ? 5.735 3.282 2.660 1.00 97.81 105 LEU A CA 1
ATOM 747 C C . LEU A 1 105 ? 7.168 3.077 2.177 1.00 97.81 105 LEU A C 1
ATOM 749 O O . LEU A 1 105 ? 7.881 4.051 1.935 1.00 97.81 105 LEU A O 1
ATOM 753 N N . ALA A 1 106 ? 7.594 1.822 2.079 1.00 95.81 106 ALA A N 1
ATOM 754 C CA . ALA A 1 106 ? 8.916 1.461 1.586 1.00 95.81 106 ALA A CA 1
ATOM 755 C C . ALA A 1 106 ? 8.796 0.950 0.151 1.00 95.81 106 ALA A C 1
ATOM 757 O O . ALA A 1 106 ? 7.941 0.118 -0.135 1.00 95.81 106 ALA A O 1
ATOM 758 N N . PHE A 1 107 ? 9.652 1.433 -0.750 1.00 91.75 107 PHE A N 1
ATOM 759 C CA . PHE A 1 107 ? 9.582 1.104 -2.172 1.00 91.75 107 PHE A CA 1
ATOM 760 C C . PHE A 1 107 ? 10.818 0.336 -2.623 1.00 91.75 107 PHE A C 1
ATOM 762 O O . PHE A 1 107 ? 11.943 0.806 -2.468 1.00 91.75 107 PHE A O 1
ATOM 769 N N . THR A 1 108 ? 10.604 -0.820 -3.245 1.00 88.00 108 THR A N 1
ATOM 770 C CA . THR A 1 108 ? 11.647 -1.578 -3.942 1.00 88.00 108 THR A CA 1
ATOM 771 C C . THR A 1 108 ? 11.435 -1.454 -5.446 1.00 88.00 108 THR A C 1
ATOM 773 O O . THR A 1 108 ? 10.395 -1.863 -5.964 1.00 88.00 108 THR A O 1
ATOM 776 N N . ASN A 1 109 ? 12.417 -0.910 -6.168 1.00 83.31 109 ASN A N 1
ATOM 777 C CA . ASN A 1 109 ? 12.400 -0.969 -7.628 1.00 83.31 109 ASN A CA 1
ATOM 778 C C . ASN A 1 109 ? 12.657 -2.413 -8.082 1.00 83.31 109 ASN A C 1
ATOM 780 O O . ASN A 1 109 ? 13.688 -2.993 -7.746 1.00 83.31 109 ASN A O 1
ATOM 784 N N . VAL A 1 110 ? 11.732 -2.976 -8.855 1.00 80.69 110 VAL A N 1
ATOM 785 C CA . VAL A 1 110 ? 11.822 -4.346 -9.393 1.00 80.69 110 VAL A CA 1
ATOM 786 C C . VAL A 1 110 ? 11.976 -4.380 -10.920 1.00 80.69 110 VAL A C 1
ATOM 788 O O . VAL A 1 110 ? 11.945 -5.454 -11.517 1.00 80.69 110 VAL A O 1
ATOM 791 N N . GLY A 1 111 ? 12.141 -3.217 -11.561 1.00 70.25 111 GLY A N 1
ATOM 792 C CA . GLY A 1 111 ? 12.419 -3.080 -12.996 1.00 70.25 111 GLY A CA 1
ATOM 793 C C . GLY A 1 111 ? 13.911 -2.950 -13.326 1.00 70.25 111 GLY A C 1
ATOM 794 O O . GLY A 1 111 ? 14.725 -2.587 -12.474 1.00 70.25 111 GLY A O 1
ATOM 795 N N . ASN A 1 112 ? 14.272 -3.212 -14.587 1.00 64.56 112 ASN A N 1
ATOM 796 C CA . ASN A 1 112 ? 15.627 -3.011 -15.111 1.00 64.56 112 ASN A CA 1
ATOM 797 C C . ASN A 1 112 ? 15.858 -1.561 -15.549 1.00 64.56 112 ASN A C 1
ATOM 799 O O . ASN A 1 112 ? 16.020 -1.247 -16.727 1.00 64.56 112 ASN A O 1
ATOM 803 N N . SER A 1 113 ? 15.873 -0.670 -14.573 1.00 57.31 113 SER A N 1
ATOM 804 C CA . SER A 1 113 ? 16.150 0.741 -14.801 1.00 57.31 113 SER A CA 1
ATOM 805 C C . SER A 1 113 ? 17.471 1.047 -14.125 1.00 57.31 113 SER A C 1
ATOM 807 O O . SER A 1 113 ? 17.475 1.510 -12.989 1.00 57.31 113 SER A O 1
ATOM 809 N N . ASN A 1 114 ? 18.591 0.751 -14.791 1.00 58.09 114 ASN A N 1
ATOM 810 C CA . ASN A 1 114 ? 19.951 0.954 -14.264 1.00 58.09 114 ASN A CA 1
ATOM 811 C C . ASN A 1 114 ? 20.144 2.297 -13.524 1.00 58.09 114 ASN A C 1
ATOM 813 O O . ASN A 1 114 ? 20.940 2.357 -12.593 1.00 58.09 114 ASN A O 1
ATOM 817 N N . LEU A 1 115 ? 19.411 3.351 -13.916 1.00 61.88 115 LEU A N 1
ATOM 818 C CA . LEU A 1 115 ? 19.436 4.682 -13.293 1.00 61.88 115 LEU A CA 1
ATOM 819 C C . LEU A 1 115 ? 18.048 5.224 -12.885 1.00 61.88 115 LEU A C 1
ATOM 821 O O . LEU A 1 115 ? 17.955 6.357 -12.427 1.00 61.88 115 LEU A O 1
ATOM 825 N N . GLY A 1 116 ? 16.978 4.433 -13.034 1.00 64.75 116 GLY A N 1
ATOM 826 C CA . GLY A 1 116 ? 15.598 4.929 -12.968 1.00 64.75 116 GLY A CA 1
ATOM 827 C C . GLY A 1 116 ? 15.247 5.816 -14.171 1.00 64.75 116 GLY A C 1
ATOM 828 O O . GLY A 1 116 ? 15.941 6.774 -14.494 1.00 64.75 116 GLY A O 1
ATOM 829 N N . VAL A 1 117 ? 14.163 5.500 -14.868 1.00 71.81 117 VAL A N 1
ATOM 830 C CA . VAL A 1 117 ? 13.555 6.405 -15.845 1.00 71.81 117 VAL A CA 1
ATOM 831 C C . VAL A 1 117 ? 12.696 7.390 -15.063 1.00 71.81 117 VAL A C 1
ATOM 833 O O . VAL A 1 117 ? 11.908 6.984 -14.205 1.00 71.81 117 VAL A O 1
ATOM 836 N N . ALA A 1 118 ? 12.857 8.684 -15.34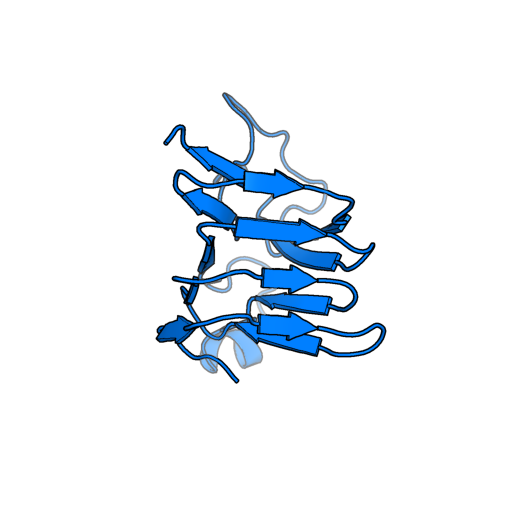5 1.00 71.69 118 ALA A N 1
ATOM 837 C CA . ALA A 1 118 ? 12.014 9.714 -14.756 1.00 71.69 118 ALA A CA 1
ATOM 838 C C . ALA A 1 118 ? 10.543 9.405 -15.057 1.00 71.69 118 ALA A C 1
ATOM 840 O O . ALA A 1 118 ? 10.179 9.104 -16.196 1.00 71.69 118 ALA A O 1
ATOM 841 N N . THR A 1 119 ? 9.690 9.481 -14.041 1.00 74.81 119 THR A N 1
ATOM 842 C CA . THR A 1 119 ? 8.253 9.294 -14.238 1.00 74.81 119 THR A CA 1
ATOM 843 C C . THR A 1 119 ? 7.720 10.442 -15.090 1.00 74.81 119 THR A C 1
ATOM 845 O O . THR A 1 119 ? 7.941 11.606 -14.753 1.00 74.81 119 THR A O 1
ATOM 848 N N . SER A 1 120 ? 7.011 10.140 -16.174 1.00 73.25 120 SER A N 1
ATOM 849 C CA . SER A 1 120 ? 6.309 11.139 -16.985 1.00 73.25 120 SER A CA 1
ATOM 850 C C . SER A 1 120 ? 4.813 11.163 -16.640 1.00 73.25 120 SER A C 1
ATOM 852 O O . SER A 1 120 ? 4.263 10.193 -16.111 1.00 73.25 120 SER A O 1
ATOM 854 N N . GLY A 1 121 ? 4.134 12.285 -16.902 1.00 79.62 121 GLY A N 1
ATOM 855 C CA . GLY A 1 121 ? 2.704 12.439 -16.604 1.00 79.62 121 GLY A CA 1
ATOM 856 C C . GLY A 1 121 ? 2.408 12.629 -15.110 1.00 79.62 121 GLY A C 1
ATOM 857 O O . GLY A 1 121 ? 2.951 13.534 -14.488 1.00 79.62 121 GLY A O 1
ATOM 858 N N . GLN A 1 122 ? 1.519 11.801 -14.545 1.00 85.38 122 GLN A N 1
ATOM 859 C CA . GLN A 1 122 ? 1.000 11.925 -13.167 1.00 85.38 122 GLN A CA 1
ATOM 860 C C . GLN A 1 122 ? 1.838 11.178 -12.107 1.00 85.38 122 GLN A C 1
ATOM 862 O O . GLN A 1 122 ? 1.423 11.063 -10.955 1.00 85.38 122 GLN A O 1
ATOM 867 N N . GLY A 1 123 ? 3.001 10.641 -12.487 1.00 88.50 123 GLY A N 1
ATOM 868 C CA . GLY A 1 123 ? 3.823 9.811 -11.605 1.00 88.50 123 GLY A CA 1
ATOM 869 C C . GLY A 1 123 ? 3.309 8.373 -11.455 1.00 88.50 123 GLY A C 1
ATOM 870 O O . GLY A 1 123 ? 2.440 7.917 -12.199 1.00 88.50 123 GLY A O 1
ATOM 871 N N . ILE A 1 124 ? 3.864 7.647 -10.479 1.00 91.69 124 ILE A N 1
ATOM 872 C CA . ILE A 1 124 ? 3.463 6.273 -10.134 1.00 91.69 124 ILE A CA 1
ATOM 873 C C . ILE A 1 124 ? 2.454 6.334 -8.990 1.00 91.69 124 ILE A C 1
ATOM 875 O O . ILE A 1 124 ? 2.775 6.805 -7.897 1.00 91.69 124 ILE A O 1
ATOM 879 N N . ARG A 1 125 ? 1.232 5.844 -9.218 1.00 94.75 125 ARG A N 1
ATOM 880 C CA . ARG A 1 125 ? 0.205 5.803 -8.171 1.00 94.75 125 ARG A CA 1
ATOM 881 C C . ARG A 1 125 ? 0.441 4.618 -7.244 1.00 94.75 125 ARG A C 1
ATOM 883 O O . ARG A 1 125 ? 0.201 3.483 -7.632 1.00 94.75 125 ARG A O 1
ATOM 890 N N . VAL A 1 126 ? 0.810 4.913 -6.003 1.00 95.38 126 VAL A N 1
ATOM 891 C CA . VAL A 1 126 ? 1.062 3.914 -4.949 1.00 95.38 126 VAL A CA 1
ATOM 892 C C . VAL A 1 126 ? 0.042 3.971 -3.805 1.00 95.38 126 VAL A C 1
ATOM 894 O O . VAL A 1 126 ? -0.113 3.007 -3.059 1.00 95.38 126 VAL A O 1
ATOM 897 N N . VAL A 1 127 ? -0.685 5.086 -3.690 1.00 96.00 127 VAL A N 1
ATOM 898 C CA . VAL A 1 127 ? -1.835 5.243 -2.794 1.00 96.00 127 VAL A CA 1
ATOM 899 C C . VAL A 1 127 ? -3.011 5.794 -3.594 1.00 96.00 127 VAL A C 1
ATOM 901 O O . VAL A 1 127 ? -2.846 6.746 -4.356 1.00 96.00 127 VAL A O 1
ATOM 904 N N . ASP A 1 128 ? -4.184 5.197 -3.413 1.00 95.06 128 ASP A N 1
ATOM 905 C CA . ASP A 1 128 ? -5.458 5.668 -3.955 1.00 95.06 128 ASP A CA 1
ATOM 906 C C . ASP A 1 128 ? -6.446 5.836 -2.794 1.00 95.06 128 ASP A C 1
ATOM 908 O O . ASP A 1 128 ? -6.955 4.855 -2.255 1.00 95.06 128 ASP A O 1
ATOM 912 N N . ALA A 1 129 ? -6.644 7.074 -2.342 1.00 91.62 129 ALA A N 1
ATOM 913 C CA . ALA A 1 129 ? -7.609 7.394 -1.296 1.00 91.62 129 ALA A CA 1
ATOM 914 C C . ALA A 1 129 ? -8.882 7.939 -1.945 1.00 91.62 129 ALA A C 1
ATOM 916 O O . ALA A 1 129 ? -8.851 8.972 -2.615 1.00 91.62 12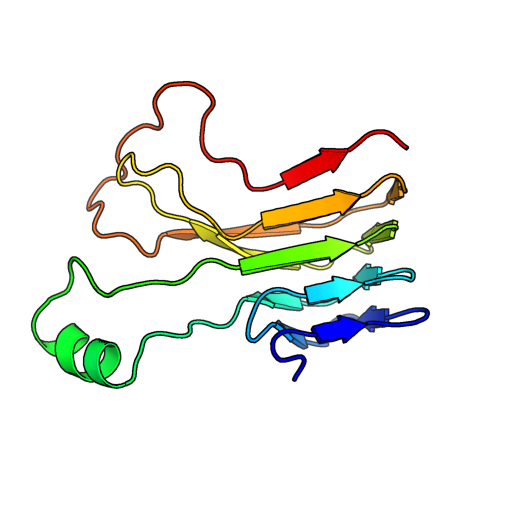9 ALA A O 1
ATOM 917 N N . GLN A 1 130 ? -9.985 7.226 -1.752 1.00 90.75 130 GLN A N 1
ATOM 918 C CA . GLN A 1 130 ? -11.265 7.492 -2.396 1.00 90.75 130 GLN A CA 1
ATOM 919 C C . GLN A 1 130 ? -12.227 8.090 -1.375 1.00 90.75 130 GLN A C 1
ATOM 921 O O . GLN A 1 130 ? -12.338 7.581 -0.258 1.00 90.75 130 GLN A O 1
ATOM 926 N N . ASN A 1 131 ? -12.904 9.175 -1.759 1.00 77.50 131 ASN A N 1
ATOM 927 C CA . ASN A 1 131 ? -13.922 9.794 -0.915 1.00 77.50 131 ASN A CA 1
ATOM 928 C C . ASN A 1 131 ? -15.052 8.795 -0.636 1.00 77.50 131 ASN A C 1
ATOM 930 O O . ASN A 1 131 ? -15.465 8.068 -1.542 1.00 77.50 131 ASN A O 1
ATOM 934 N N . GLY A 1 132 ? -15.517 8.781 0.615 1.00 56.75 132 GLY A N 1
ATOM 935 C CA . GLY A 1 132 ? -16.732 8.079 1.035 1.00 56.75 132 GLY A CA 1
ATOM 936 C C . GLY A 1 132 ? -17.994 8.861 0.716 1.00 56.75 132 GLY A C 1
ATOM 937 O O . GLY A 1 132 ? -17.900 10.105 0.586 1.00 56.75 132 GLY A O 1
#